Protein AF-A0A505D9V3-F1 (afdb_monomer_lite)

Sequence (55 aa):
MRLSGQKFANPPALPGGIVEPEEDVEAAAARELLEETGCQADSAEVVARGVSLLR

Foldseek 3Di:
DQQPPDDPDVVDDQFFDDDDPPDDPFRRNQVSCCRHPVDGDPGGDDPDDDDDDDD

pLDDT: mean 82.54, std 16.57, range [41.25, 96.44]

Secondary structure (DSSP, 8-state):
---TT----SS---S--PPPTT--HHHHHHHHHHHHH----S-------------

Structure (mmCIF, N/CA/C/O backbone):
data_AF-A0A505D9V3-F1
#
_entry.id   AF-A0A505D9V3-F1
#
loop_
_atom_site.group_PDB
_atom_site.id
_atom_site.type_symbol
_atom_site.label_atom_id
_atom_site.label_alt_id
_atom_site.label_comp_id
_atom_site.label_asym_id
_atom_site.label_entity_id
_atom_site.label_seq_id
_atom_site.pdbx_PDB_ins_code
_atom_site.Cartn_x
_atom_site.Cartn_y
_atom_site.Cartn_z
_atom_site.occupancy
_atom_site.B_iso_or_equiv
_atom_site.auth_seq_id
_atom_site.auth_comp_id
_atom_site.auth_asym_id
_atom_site.auth_atom_id
_atom_site.pdbx_PDB_model_num
ATOM 1 N N . MET A 1 1 ? -10.703 16.176 7.752 1.00 41.31 1 MET A N 1
ATOM 2 C CA . MET A 1 1 ? -9.235 16.061 7.658 1.00 41.31 1 MET A CA 1
ATOM 3 C C . MET A 1 1 ? -8.941 15.420 6.314 1.00 41.31 1 MET A C 1
ATOM 5 O O . MET A 1 1 ? -9.403 14.315 6.086 1.00 41.31 1 MET A O 1
ATOM 9 N N . ARG A 1 2 ? -8.357 16.166 5.371 1.00 41.25 2 ARG A N 1
ATOM 10 C CA . ARG A 1 2 ? -8.066 15.685 4.013 1.00 41.25 2 ARG A CA 1
ATOM 11 C C . ARG A 1 2 ? -6.612 15.223 4.041 1.00 41.25 2 ARG A C 1
ATOM 13 O O . ARG A 1 2 ? -5.737 16.070 4.193 1.00 41.25 2 ARG A O 1
ATOM 20 N N . LEU A 1 3 ? -6.373 13.915 4.009 1.00 53.38 3 LEU A N 1
ATOM 21 C CA . LEU A 1 3 ? -5.018 13.382 3.890 1.00 53.38 3 LEU A CA 1
ATOM 22 C C . LEU A 1 3 ? -4.545 13.702 2.465 1.00 53.38 3 LEU A C 1
ATOM 24 O O . LEU A 1 3 ? -5.253 13.436 1.490 1.00 53.38 3 LEU A O 1
ATOM 28 N N . SER A 1 4 ? -3.429 14.415 2.342 1.00 43.84 4 SER A N 1
ATOM 29 C CA . SER A 1 4 ? -2.842 14.783 1.054 1.00 43.84 4 SER A CA 1
ATOM 30 C C . SER A 1 4 ? -2.458 13.510 0.302 1.00 43.84 4 SER A C 1
ATOM 32 O O . SER A 1 4 ? -1.504 12.856 0.700 1.00 43.84 4 SER A O 1
ATOM 34 N N . GLY A 1 5 ? -3.200 13.147 -0.748 1.00 52.91 5 GLY A N 1
ATOM 35 C CA . GLY A 1 5 ? -2.905 11.952 -1.549 1.00 52.91 5 GLY A CA 1
ATOM 36 C C . GLY A 1 5 ? -4.125 11.281 -2.173 1.00 52.91 5 GLY A C 1
ATOM 37 O O . GLY A 1 5 ? -4.008 10.762 -3.278 1.00 52.91 5 GLY A O 1
ATOM 38 N N . GLN A 1 6 ? -5.307 11.374 -1.543 1.00 57.72 6 GLN A N 1
ATOM 39 C CA . GLN A 1 6 ? -6.511 10.724 -2.075 1.00 57.72 6 GLN A CA 1
ATOM 40 C C . GLN A 1 6 ? -6.845 11.222 -3.487 1.00 57.72 6 GLN A C 1
ATOM 42 O O . GLN A 1 6 ? -7.243 12.377 -3.699 1.00 57.72 6 GLN A O 1
ATOM 47 N N . LYS A 1 7 ? -6.715 10.317 -4.457 1.00 62.03 7 LYS A N 1
ATOM 48 C CA . LYS A 1 7 ? -7.180 10.521 -5.824 1.00 62.03 7 LYS A CA 1
ATOM 49 C C . LYS A 1 7 ? -8.703 10.435 -5.794 1.00 62.03 7 LYS A C 1
ATOM 51 O O . LYS A 1 7 ? -9.266 9.426 -5.388 1.00 62.03 7 LYS A O 1
ATOM 56 N N . PHE A 1 8 ? -9.395 11.490 -6.221 1.00 59.91 8 PHE A N 1
ATOM 57 C CA . PHE A 1 8 ? -10.837 11.403 -6.453 1.00 59.91 8 PHE A CA 1
ATOM 58 C C . PHE A 1 8 ? -11.081 10.406 -7.594 1.00 59.91 8 PHE A C 1
ATOM 60 O O . PHE A 1 8 ? -10.905 10.748 -8.762 1.00 59.91 8 PHE A O 1
ATOM 67 N N . ALA A 1 9 ? -11.455 9.172 -7.260 1.00 63.53 9 ALA A N 1
ATOM 68 C CA . ALA A 1 9 ? -11.877 8.182 -8.237 1.00 63.53 9 ALA A CA 1
ATOM 69 C C . ALA A 1 9 ? -13.379 8.359 -8.508 1.00 63.53 9 ALA A C 1
ATOM 71 O O . ALA A 1 9 ? -14.208 8.250 -7.603 1.00 63.53 9 ALA A O 1
ATOM 72 N N . ASN A 1 10 ? -13.729 8.669 -9.758 1.00 66.50 10 ASN A N 1
ATOM 73 C CA . ASN A 1 10 ? -15.093 8.546 -10.263 1.00 66.50 10 ASN A CA 1
ATOM 74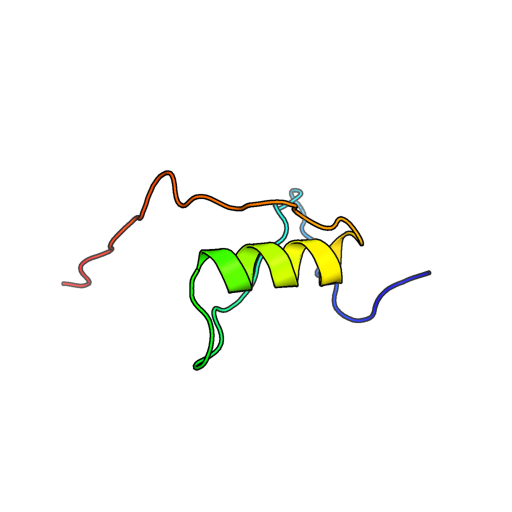 C C . ASN A 1 10 ? -15.063 7.637 -11.504 1.00 66.50 10 ASN A C 1
ATOM 76 O O . ASN A 1 10 ? -14.549 8.077 -12.537 1.00 66.50 10 ASN A O 1
ATOM 80 N N . PRO A 1 11 ? -15.576 6.394 -11.426 1.00 77.06 11 PRO A N 1
ATOM 81 C CA . PRO A 1 11 ? -16.298 5.786 -10.297 1.00 77.06 11 PRO A CA 1
ATOM 82 C C . PRO A 1 11 ? -15.402 5.494 -9.075 1.00 77.06 11 PRO A C 1
ATOM 84 O O . PRO A 1 11 ? -14.178 5.525 -9.216 1.00 77.06 11 PRO A O 1
ATOM 87 N N . PRO A 1 12 ? -15.987 5.205 -7.891 1.00 81.25 12 PRO A N 1
ATOM 88 C CA . PRO A 1 12 ? -15.233 4.786 -6.713 1.00 81.25 12 PRO A CA 1
ATOM 89 C C . PRO A 1 12 ? -14.269 3.641 -7.032 1.00 81.25 12 PRO A C 1
ATOM 91 O O . PRO A 1 12 ? -14.634 2.690 -7.726 1.00 81.25 12 PRO A O 1
ATOM 94 N N . ALA A 1 13 ? -13.056 3.737 -6.503 1.00 85.31 13 ALA A N 1
ATOM 95 C CA . ALA A 1 13 ? -12.032 2.709 -6.602 1.00 85.31 13 ALA 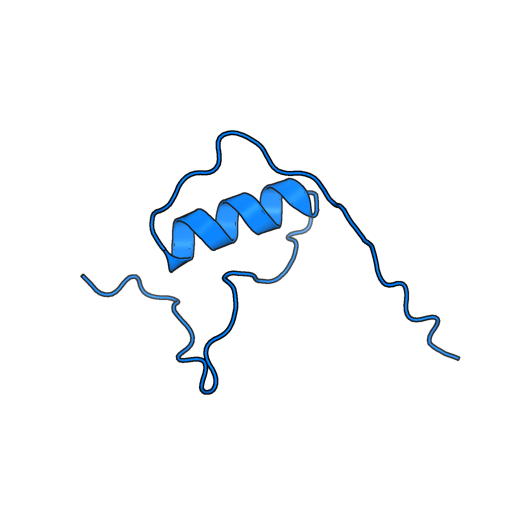A CA 1
ATOM 96 C C . ALA A 1 13 ? -11.727 2.138 -5.212 1.00 85.31 13 ALA A C 1
ATOM 98 O O . ALA A 1 13 ? -12.003 2.776 -4.194 1.00 85.31 13 ALA A O 1
ATOM 99 N N . LEU A 1 14 ? -11.173 0.927 -5.183 1.00 90.50 14 LEU A N 1
ATOM 100 C CA . LEU A 1 14 ? -10.557 0.380 -3.975 1.00 90.50 14 LEU A CA 1
ATOM 101 C C . LEU A 1 14 ? -9.268 1.157 -3.657 1.00 90.50 14 LEU A C 1
ATOM 103 O O . LEU A 1 14 ? -8.639 1.646 -4.601 1.00 90.50 14 LEU A O 1
ATOM 107 N N . PRO A 1 15 ? -8.862 1.244 -2.374 1.00 92.44 15 PRO A N 1
ATOM 108 C CA . PRO A 1 15 ? -7.563 1.800 -2.024 1.00 92.44 15 PRO A CA 1
ATOM 109 C C . PRO A 1 15 ? -6.447 0.961 -2.644 1.00 92.44 15 PRO A C 1
ATOM 111 O O . PRO A 1 15 ? -6.542 -0.270 -2.705 1.00 92.44 15 PRO A O 1
ATOM 114 N N . GLY A 1 16 ? -5.402 1.626 -3.121 1.00 92.25 16 GLY A N 1
ATOM 115 C CA . GLY A 1 16 ? -4.276 0.951 -3.750 1.00 92.25 16 GLY A CA 1
ATOM 116 C C . GLY A 1 16 ? -3.362 1.888 -4.527 1.00 92.25 16 GLY A C 1
ATOM 117 O O . GLY A 1 16 ? -3.734 2.994 -4.916 1.00 92.25 16 GLY A O 1
ATOM 118 N N . GLY A 1 17 ? -2.165 1.392 -4.822 1.00 91.81 17 GLY A N 1
ATOM 119 C CA . GLY A 1 17 ? -1.111 2.182 -5.439 1.00 91.81 17 GLY A CA 1
ATOM 120 C C . GLY A 1 17 ? 0.012 1.329 -6.013 1.00 91.81 17 GLY A C 1
ATOM 121 O O . GLY A 1 17 ? -0.187 0.172 -6.387 1.00 91.81 17 GLY A O 1
ATOM 122 N N . ILE A 1 18 ? 1.179 1.951 -6.163 1.00 94.12 18 ILE A N 1
ATOM 123 C CA . ILE A 1 18 ? 2.375 1.304 -6.705 1.00 94.12 18 ILE A CA 1
ATOM 124 C C . ILE A 1 18 ? 3.017 0.478 -5.589 1.00 94.12 18 ILE A C 1
ATOM 126 O O . ILE A 1 18 ? 3.070 0.922 -4.449 1.00 94.12 18 ILE A O 1
ATOM 130 N N . VAL A 1 19 ? 3.505 -0.712 -5.938 1.00 95.31 19 VAL A N 1
ATOM 131 C CA . VAL A 1 19 ? 4.381 -1.495 -5.060 1.00 95.31 19 VAL A CA 1
ATOM 132 C C . VAL A 1 19 ? 5.771 -0.866 -5.114 1.00 95.31 19 VAL A C 1
ATOM 134 O O . VAL A 1 19 ? 6.385 -0.831 -6.185 1.00 95.31 19 VAL A O 1
ATOM 137 N N . GLU A 1 20 ? 6.243 -0.347 -3.988 1.00 95.88 20 GLU A N 1
ATOM 138 C CA . GLU A 1 20 ? 7.573 0.246 -3.861 1.00 95.88 20 GLU A CA 1
ATOM 139 C C . GLU A 1 20 ? 8.687 -0.828 -3.918 1.00 95.88 20 GLU A C 1
ATOM 141 O O . GLU A 1 20 ? 8.426 -2.014 -3.705 1.00 95.88 20 GLU A O 1
ATOM 146 N N . PRO A 1 21 ? 9.956 -0.466 -4.202 1.00 96.12 21 PRO A N 1
ATOM 147 C CA . PRO A 1 21 ? 11.037 -1.442 -4.410 1.00 96.12 21 PRO A CA 1
ATOM 148 C C . PRO A 1 21 ? 11.338 -2.384 -3.232 1.00 96.12 21 PRO A C 1
ATOM 150 O O . PRO A 1 21 ? 11.985 -3.413 -3.427 1.00 96.12 21 PRO A O 1
ATOM 153 N N . GLU A 1 22 ? 10.925 -2.016 -2.020 1.00 96.44 22 GLU A N 1
ATOM 154 C CA . GLU A 1 22 ? 11.291 -2.676 -0.760 1.00 96.44 22 GLU A CA 1
ATOM 155 C C . GLU A 1 22 ? 10.111 -3.411 -0.102 1.00 96.44 22 GLU A C 1
ATOM 157 O O . GLU A 1 22 ? 10.253 -3.934 1.002 1.00 96.44 22 GLU A O 1
ATOM 162 N N . GLU A 1 23 ? 8.957 -3.478 -0.773 1.00 95.31 23 GLU A N 1
ATOM 163 C CA . GLU A 1 23 ? 7.743 -4.109 -0.251 1.00 95.31 23 GLU A CA 1
ATOM 164 C C . GLU A 1 23 ? 7.170 -5.163 -1.216 1.00 95.31 23 GLU A C 1
ATOM 166 O O . GLU A 1 23 ? 7.430 -5.152 -2.422 1.00 95.31 23 GLU A O 1
ATOM 171 N N . ASP A 1 24 ? 6.401 -6.109 -0.674 1.00 94.69 24 ASP A N 1
ATOM 172 C CA . ASP A 1 24 ? 5.590 -7.033 -1.467 1.00 94.69 24 ASP A CA 1
ATOM 173 C C . ASP A 1 24 ? 4.179 -6.469 -1.716 1.00 94.69 24 ASP A C 1
ATOM 175 O O . ASP A 1 24 ? 3.837 -5.353 -1.319 1.00 94.69 24 ASP A O 1
ATOM 179 N N . VAL A 1 25 ? 3.357 -7.222 -2.451 1.00 93.69 25 VAL A N 1
ATOM 180 C CA . VAL A 1 25 ? 2.022 -6.762 -2.864 1.00 93.69 25 VAL A CA 1
ATOM 181 C C . VAL A 1 25 ? 1.106 -6.592 -1.649 1.00 93.69 25 VAL A C 1
ATOM 183 O O . VAL A 1 25 ? 0.295 -5.668 -1.607 1.00 93.69 25 VAL A O 1
ATOM 186 N N . GLU A 1 26 ? 1.238 -7.474 -0.665 1.00 95.50 26 GLU A N 1
ATOM 187 C CA . GLU A 1 26 ? 0.491 -7.478 0.584 1.00 95.50 26 GLU A CA 1
ATOM 188 C C . GLU A 1 26 ? 0.825 -6.249 1.437 1.00 95.50 26 GLU A C 1
ATOM 190 O O . GLU A 1 26 ? -0.083 -5.551 1.898 1.00 95.50 26 GLU A O 1
ATOM 195 N N . ALA A 1 27 ? 2.115 -5.953 1.600 1.00 95.50 27 ALA A N 1
ATOM 196 C CA . ALA A 1 27 ? 2.597 -4.778 2.310 1.00 95.50 27 ALA A CA 1
ATOM 197 C C . ALA A 1 27 ? 2.152 -3.479 1.621 1.00 95.50 27 ALA A C 1
ATOM 199 O O . ALA A 1 27 ? 1.613 -2.598 2.296 1.00 95.50 27 ALA A O 1
ATOM 200 N N . ALA A 1 28 ? 2.256 -3.402 0.289 1.00 95.38 28 ALA A N 1
ATOM 201 C CA . ALA A 1 28 ? 1.775 -2.254 -0.479 1.00 95.38 28 ALA A CA 1
ATOM 202 C C . ALA A 1 28 ? 0.264 -2.039 -0.298 1.00 95.38 28 ALA A C 1
ATOM 204 O O . ALA A 1 28 ? -0.188 -0.925 -0.036 1.00 95.38 28 ALA A O 1
ATOM 205 N N . ALA A 1 29 ? -0.538 -3.106 -0.381 1.00 94.25 29 ALA A N 1
ATOM 206 C CA . ALA A 1 29 ? -1.985 -3.018 -0.200 1.00 94.25 29 ALA A CA 1
ATOM 207 C C . ALA A 1 29 ? -2.368 -2.547 1.215 1.00 94.25 29 ALA A C 1
ATOM 209 O O . ALA A 1 29 ? -3.266 -1.717 1.365 1.00 94.25 29 ALA A O 1
ATOM 210 N N . ALA A 1 30 ? -1.684 -3.042 2.252 1.00 95.62 30 ALA A N 1
ATOM 211 C CA . ALA A 1 30 ? -1.914 -2.622 3.634 1.00 95.62 30 ALA A CA 1
ATOM 212 C C . ALA A 1 30 ? -1.504 -1.158 3.875 1.00 95.62 30 ALA A C 1
ATOM 214 O O . ALA A 1 30 ? -2.221 -0.425 4.562 1.00 95.62 30 ALA A O 1
ATOM 215 N N . ARG A 1 31 ? -0.381 -0.724 3.288 1.00 96.06 31 ARG A N 1
ATOM 216 C CA . ARG A 1 31 ? 0.100 0.660 3.349 1.00 96.06 31 ARG A CA 1
ATOM 217 C C . ARG A 1 31 ? -0.893 1.625 2.700 1.00 96.06 31 ARG A C 1
ATOM 219 O O . ARG A 1 31 ? -1.336 2.563 3.355 1.00 96.06 31 ARG A O 1
ATOM 226 N N . GLU A 1 32 ? -1.302 1.363 1.462 1.00 95.75 32 GLU A N 1
ATOM 227 C CA . GLU A 1 32 ? -2.247 2.212 0.718 1.00 95.75 32 GLU A CA 1
ATOM 228 C C . GLU A 1 32 ? -3.631 2.257 1.387 1.00 95.75 32 GLU A C 1
ATOM 230 O O . GLU A 1 32 ? -4.258 3.314 1.474 1.00 95.75 32 GLU A O 1
ATOM 235 N N . LEU A 1 33 ? -4.096 1.130 1.945 1.00 94.44 33 LEU A N 1
ATOM 236 C CA . LEU A 1 33 ? -5.316 1.092 2.755 1.00 94.44 33 LEU A CA 1
ATOM 237 C C . LEU A 1 33 ? -5.230 2.075 3.931 1.00 94.44 33 LEU A C 1
ATOM 239 O O . LEU A 1 33 ? -6.161 2.861 4.141 1.00 94.44 33 LEU A O 1
ATOM 243 N N . LEU A 1 34 ? -4.124 2.056 4.678 1.00 95.19 34 LEU A N 1
ATOM 244 C CA . LEU A 1 34 ? -3.917 2.943 5.819 1.00 95.19 34 LEU A CA 1
ATOM 245 C C . LEU A 1 34 ? -3.807 4.411 5.389 1.00 95.19 34 LEU A C 1
ATOM 247 O O . LEU A 1 34 ? -4.450 5.268 5.995 1.00 95.19 34 LEU A O 1
ATOM 251 N N . GLU A 1 35 ? -3.034 4.706 4.345 1.00 94.19 35 GLU A N 1
ATOM 252 C CA . GLU A 1 35 ? -2.809 6.069 3.853 1.00 94.19 35 GLU A CA 1
ATOM 253 C C . GLU A 1 35 ? -4.093 6.725 3.330 1.00 94.19 35 GLU A C 1
ATOM 255 O O . GLU A 1 35 ? -4.372 7.891 3.632 1.00 94.19 35 GLU A O 1
ATOM 260 N N . GLU A 1 36 ? -4.903 5.986 2.571 1.00 92.44 36 GLU A N 1
ATOM 261 C CA . GLU A 1 36 ? -6.085 6.552 1.928 1.00 92.44 36 GLU A CA 1
ATOM 262 C C . GLU A 1 36 ? -7.317 6.542 2.831 1.00 92.44 36 GLU A C 1
ATOM 264 O O . GLU A 1 36 ? -8.131 7.466 2.763 1.00 92.44 36 GLU A O 1
ATOM 269 N N . THR A 1 37 ? -7.474 5.533 3.691 1.00 91.62 37 THR A N 1
ATOM 270 C CA . THR A 1 37 ? -8.714 5.340 4.467 1.00 91.62 37 THR A CA 1
ATOM 271 C C . THR A 1 37 ? -8.537 5.516 5.973 1.00 91.62 37 THR A C 1
ATOM 273 O O . THR A 1 37 ? -9.516 5.774 6.676 1.00 91.62 37 THR A O 1
ATOM 276 N N . GLY A 1 38 ? -7.309 5.396 6.483 1.00 95.00 38 GLY A N 1
ATOM 277 C CA . GLY A 1 38 ? -7.025 5.318 7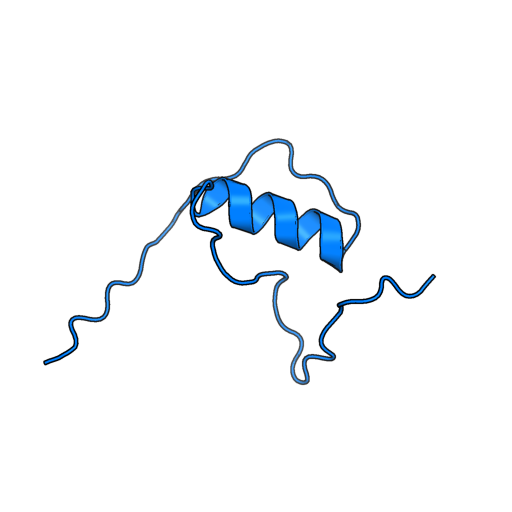.917 1.00 95.00 38 GLY A CA 1
ATOM 278 C C . GLY A 1 38 ? -7.331 3.953 8.546 1.00 95.00 38 GLY A C 1
ATOM 279 O O . GLY A 1 38 ? -7.199 3.810 9.761 1.00 95.00 38 GLY A O 1
ATOM 280 N N . CYS A 1 39 ? -7.747 2.954 7.763 1.00 95.50 39 CYS A N 1
ATOM 281 C CA . CYS A 1 39 ? -7.976 1.595 8.247 1.00 95.50 39 CYS A CA 1
ATOM 282 C C . CYS A 1 39 ? -6.667 0.801 8.287 1.00 95.50 39 CYS A C 1
ATOM 284 O O . CYS A 1 39 ? -5.908 0.791 7.324 1.00 95.50 39 CYS A O 1
ATOM 286 N N . GLN A 1 40 ? -6.436 0.084 9.384 1.00 96.38 40 GLN A N 1
ATOM 287 C CA . GLN A 1 40 ? -5.288 -0.804 9.529 1.00 96.38 40 GLN A CA 1
ATOM 288 C C . GLN A 1 40 ? -5.738 -2.258 9.379 1.00 96.38 40 GLN A C 1
ATOM 290 O O . GLN A 1 40 ? -6.712 -2.672 10.006 1.00 96.38 40 GLN A O 1
ATOM 295 N N . ALA A 1 41 ? -5.052 -3.015 8.523 1.00 92.75 41 ALA A N 1
ATOM 296 C CA . ALA A 1 41 ? -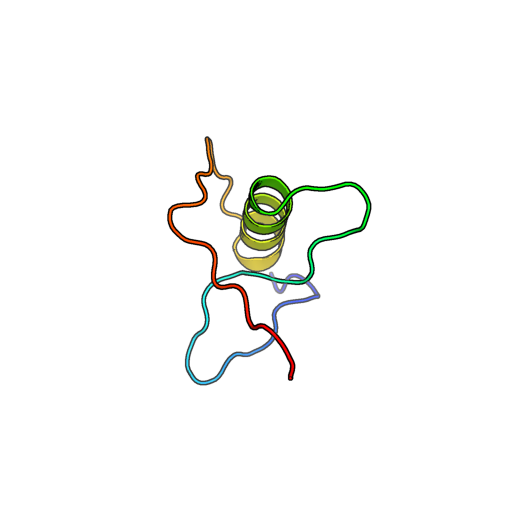5.301 -4.438 8.339 1.00 92.75 41 ALA A CA 1
ATOM 297 C C . ALA A 1 41 ? -4.467 -5.261 9.330 1.00 92.75 41 ALA A C 1
ATOM 299 O O . ALA A 1 41 ? -3.266 -5.030 9.468 1.00 92.75 41 ALA A O 1
ATOM 300 N N . ASP A 1 42 ? -5.092 -6.249 9.971 1.00 92.81 42 ASP A N 1
ATOM 301 C CA . ASP A 1 42 ? -4.381 -7.217 10.819 1.00 92.81 42 ASP A CA 1
ATOM 302 C C . ASP A 1 42 ? -3.587 -8.232 9.982 1.00 92.81 42 ASP A C 1
ATOM 304 O O . ASP A 1 42 ? -2.541 -8.722 10.401 1.00 92.81 42 ASP A O 1
ATOM 308 N N . SER A 1 43 ? -4.096 -8.570 8.793 1.00 90.31 43 SER A N 1
ATOM 309 C CA . SER A 1 43 ? -3.445 -9.460 7.829 1.00 90.31 43 SER A CA 1
ATOM 310 C C . SER A 1 43 ? -3.933 -9.172 6.407 1.00 90.31 43 SER A C 1
ATOM 312 O O . SER A 1 43 ? -5.017 -8.613 6.220 1.00 90.31 43 SER A O 1
ATOM 314 N N . ALA A 1 44 ? -3.132 -9.557 5.415 1.00 88.56 44 ALA A N 1
ATOM 315 C CA . ALA A 1 44 ? -3.465 -9.476 3.998 1.00 88.56 44 ALA A CA 1
ATOM 316 C C . ALA A 1 44 ? -3.059 -10.777 3.293 1.00 88.56 44 ALA A C 1
ATOM 318 O O . ALA A 1 44 ? -2.066 -11.404 3.658 1.00 88.56 44 ALA A O 1
ATOM 319 N N . GLU A 1 45 ? -3.841 -11.174 2.292 1.00 92.38 45 GLU A N 1
ATOM 320 C CA . GLU A 1 45 ? -3.612 -12.375 1.489 1.00 92.38 45 GLU A CA 1
ATOM 321 C C . GLU A 1 45 ? -3.849 -12.053 0.011 1.00 92.38 45 GLU A C 1
ATOM 323 O O . GLU A 1 45 ? -4.894 -11.507 -0.363 1.00 92.38 45 GLU A O 1
ATOM 328 N N . VAL A 1 46 ? -2.902 -12.425 -0.853 1.00 89.75 46 VAL A N 1
ATOM 329 C CA . VAL A 1 46 ? -3.103 -12.369 -2.305 1.00 89.75 46 VAL A CA 1
ATOM 330 C C . VAL A 1 46 ? -3.936 -13.570 -2.753 1.00 89.75 46 VAL A C 1
ATOM 332 O O . VAL A 1 46 ? -3.438 -14.684 -2.890 1.00 89.75 46 VAL A O 1
ATOM 335 N N . VAL A 1 47 ? -5.212 -13.323 -3.057 1.00 90.19 47 VAL A N 1
ATOM 336 C CA . VAL A 1 47 ? -6.154 -14.360 -3.526 1.00 90.19 47 VAL A CA 1
ATOM 337 C C . VAL A 1 47 ? -6.093 -14.621 -5.036 1.00 90.19 47 VAL A C 1
ATOM 339 O O . VAL A 1 47 ? -6.564 -15.651 -5.515 1.00 90.19 47 VAL A O 1
ATOM 342 N N . ALA A 1 48 ? -5.531 -13.690 -5.813 1.00 81.94 48 ALA A N 1
ATOM 343 C CA . ALA A 1 48 ? -5.361 -13.827 -7.256 1.00 81.94 48 ALA A CA 1
ATOM 344 C C . ALA A 1 48 ? -4.266 -12.888 -7.777 1.00 81.94 48 ALA A C 1
ATOM 346 O O . ALA A 1 48 ? -4.175 -11.736 -7.356 1.00 81.94 48 ALA A O 1
ATOM 347 N N . ARG A 1 49 ? -3.480 -13.350 -8.757 1.00 81.88 49 ARG A N 1
ATOM 348 C CA . ARG A 1 49 ? -2.488 -12.526 -9.460 1.00 81.88 49 ARG A CA 1
ATOM 349 C C . ARG A 1 49 ? -2.672 -12.643 -10.967 1.00 81.88 49 ARG A C 1
ATOM 351 O O . ARG A 1 49 ? -2.480 -13.709 -11.546 1.00 81.88 49 ARG A O 1
ATOM 358 N N . GLY A 1 50 ? -3.035 -11.533 -11.602 1.00 78.38 50 GLY A N 1
ATOM 359 C CA . GLY A 1 50 ? -3.043 -11.425 -13.056 1.00 78.38 50 GLY A CA 1
ATOM 360 C C . GLY A 1 50 ? -1.625 -11.203 -13.574 1.00 78.38 50 GLY A C 1
ATOM 361 O O . GLY A 1 50 ? -0.940 -10.286 -13.132 1.00 78.38 50 GLY A O 1
ATOM 362 N N . VAL A 1 51 ? -1.183 -12.028 -14.518 1.00 74.31 51 VAL A N 1
ATOM 363 C CA . VAL A 1 51 ? 0.066 -11.821 -15.262 1.00 74.31 51 VAL A CA 1
ATOM 364 C C . VAL A 1 51 ? -0.298 -11.545 -16.713 1.00 74.31 51 VAL A C 1
ATOM 366 O O . VAL A 1 51 ? -0.784 -12.432 -17.412 1.00 74.31 51 VAL A O 1
ATOM 369 N N . SER A 1 52 ? -0.072 -10.313 -17.168 1.00 67.56 52 SER A N 1
ATOM 370 C CA . SER A 1 52 ? -0.132 -9.992 -18.594 1.00 67.56 52 SER A CA 1
ATOM 371 C C . SER A 1 52 ? 1.225 -10.283 -19.217 1.00 67.56 52 SER A C 1
ATOM 373 O O . SER A 1 52 ? 2.189 -9.552 -18.998 1.00 67.56 52 SER A O 1
ATOM 375 N N . LEU A 1 53 ? 1.296 -11.350 -20.012 1.00 64.00 53 LEU A N 1
ATOM 376 C CA . LEU A 1 53 ? 2.385 -11.539 -20.964 1.00 64.00 53 LEU A CA 1
ATOM 377 C C . LEU A 1 53 ? 2.190 -10.520 -22.091 1.00 64.00 53 LEU A C 1
ATOM 379 O O . LEU A 1 53 ? 1.363 -10.723 -22.980 1.00 64.00 53 LEU A O 1
ATOM 383 N N . LEU A 1 54 ? 2.921 -9.407 -22.029 1.00 62.75 54 LEU A N 1
ATOM 384 C CA . LEU A 1 54 ? 3.098 -8.537 -23.190 1.00 62.75 54 LEU A CA 1
ATOM 385 C C . LEU A 1 54 ? 3.767 -9.378 -24.293 1.00 62.75 54 LEU A C 1
ATOM 387 O O . LEU A 1 54 ? 4.836 -9.945 -24.064 1.00 62.75 54 LEU A O 1
ATOM 391 N N . ARG A 1 55 ? 3.086 -9.528 -25.436 1.00 54.59 55 ARG A N 1
ATOM 392 C CA . ARG A 1 55 ? 3.659 -10.101 -26.662 1.00 54.59 55 ARG A CA 1
ATOM 393 C C . ARG A 1 55 ? 4.455 -9.051 -27.416 1.00 54.59 55 ARG A C 1
ATOM 395 O 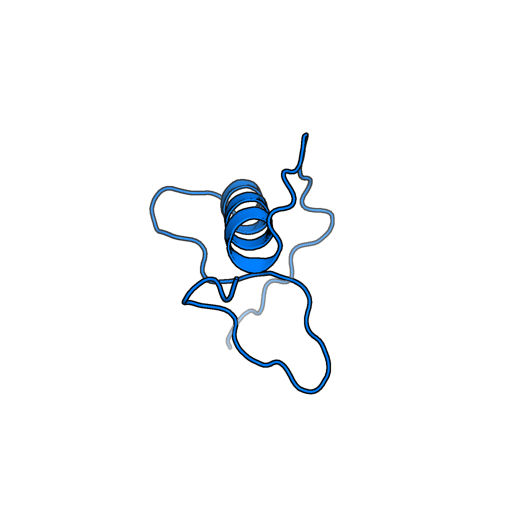O . ARG A 1 55 ? 3.986 -7.892 -27.434 1.00 54.59 55 ARG A O 1
#

Radius of gyration: 13.04 Å; chains: 1; bounding box: 28×30×38 Å

Organism: NCBI:txid2315329

InterPro domains:
  IPR000086 NUDIX hydrolase domain [PF00293] (13-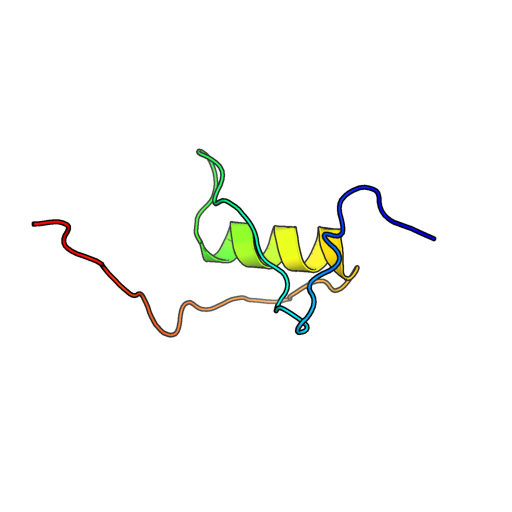48)
  IPR015797 NUDIX hydrolase-like domain superfamily [SSF55811] (12-48)
  IPR020084 NUDIX hydrolase, conserved site [PS00893] (17-38)
  IPR020476 NUDIX hydrolase [PR00502] (12-26)
  IPR020476 NUDIX hydrolase [PR00502] (26-41)